Protein AF-A0A2E5WM83-F1 (afdb_monomer_lite)

pLDDT: mean 95.08, std 4.47, range [62.78, 98.56]

Structure (mmCIF, N/CA/C/O backbone):
data_AF-A0A2E5WM83-F1
#
_entry.id   AF-A0A2E5WM83-F1
#
loop_
_atom_site.group_PDB
_atom_site.id
_atom_site.type_symbol
_atom_site.label_atom_id
_atom_site.label_alt_id
_atom_site.label_comp_id
_atom_site.label_asym_id
_atom_site.label_entity_id
_atom_site.label_seq_id
_atom_site.pdbx_PDB_ins_code
_atom_site.Cartn_x
_atom_site.Cartn_y
_atom_site.Cartn_z
_atom_site.occupancy
_atom_site.B_iso_or_equiv
_atom_site.auth_seq_id
_atom_site.auth_comp_id
_atom_site.auth_asym_id
_atom_site.auth_atom_id
_atom_site.pdbx_PDB_model_num
ATOM 1 N N . MET A 1 1 ? -10.031 18.005 20.793 1.00 62.78 1 MET A N 1
ATOM 2 C CA . MET A 1 1 ? -10.872 16.890 20.298 1.00 62.78 1 MET A CA 1
ATOM 3 C C . MET A 1 1 ? -10.806 16.779 18.778 1.00 62.78 1 MET A C 1
ATOM 5 O O . MET A 1 1 ? -10.596 15.680 18.289 1.00 62.78 1 MET A O 1
ATOM 9 N N . GLU A 1 2 ? -10.886 17.891 18.044 1.00 82.25 2 GLU A N 1
ATOM 10 C CA . GLU A 1 2 ? -10.807 17.902 16.571 1.00 82.25 2 GLU A CA 1
ATOM 11 C C . GLU A 1 2 ? -9.432 17.484 16.020 1.00 82.25 2 GLU A C 1
ATOM 13 O O . GLU A 1 2 ? -9.358 16.686 15.090 1.00 82.25 2 GLU A O 1
ATOM 18 N N . PHE A 1 3 ? -8.334 17.929 16.643 1.00 90.44 3 PHE A N 1
ATOM 19 C CA . PHE A 1 3 ? -6.977 17.617 16.171 1.00 90.44 3 PHE A CA 1
ATOM 20 C C . PHE A 1 3 ? -6.652 16.112 16.159 1.00 90.44 3 PHE A C 1
ATOM 22 O O . PHE A 1 3 ? -6.090 15.604 15.191 1.00 90.44 3 PHE A O 1
ATOM 29 N N . GLU A 1 4 ? -7.057 15.375 17.198 1.00 90.56 4 GLU A N 1
ATOM 30 C CA . GLU A 1 4 ? -6.840 13.923 17.249 1.00 90.56 4 GLU A CA 1
ATOM 31 C C . GLU A 1 4 ? -7.608 13.200 16.142 1.00 90.56 4 GLU A C 1
ATOM 33 O O . GLU A 1 4 ? -7.050 12.323 15.489 1.00 90.56 4 GLU A O 1
ATOM 38 N N . GLN A 1 5 ? -8.858 13.594 15.873 1.00 92.88 5 GLN A N 1
ATOM 39 C CA . GLN A 1 5 ? -9.655 13.008 14.790 1.00 92.88 5 GLN A CA 1
ATOM 40 C C . GLN A 1 5 ? -8.993 13.209 13.428 1.00 92.88 5 GLN A C 1
ATOM 42 O O . GLN A 1 5 ? -8.885 12.256 12.655 1.00 92.88 5 GLN A O 1
ATOM 47 N N . ILE A 1 6 ? -8.480 14.413 13.170 1.00 94.62 6 ILE A N 1
ATOM 48 C CA . ILE A 1 6 ? -7.729 14.712 11.948 1.00 94.62 6 ILE A CA 1
ATOM 49 C C . ILE A 1 6 ? -6.492 13.816 11.858 1.00 94.62 6 ILE A C 1
ATOM 51 O O . ILE A 1 6 ? -6.293 13.152 10.843 1.00 94.62 6 ILE A O 1
ATOM 55 N N . ARG A 1 7 ? -5.696 13.725 12.930 1.00 95.12 7 ARG A N 1
ATOM 56 C CA . ARG A 1 7 ? -4.502 12.870 12.972 1.00 95.12 7 ARG A CA 1
ATOM 57 C C . ARG A 1 7 ? -4.831 11.409 12.647 1.00 95.12 7 ARG A C 1
ATOM 59 O O . ARG A 1 7 ? -4.130 10.793 11.851 1.00 95.12 7 ARG A O 1
ATOM 66 N N . ILE A 1 8 ? -5.899 10.858 13.220 1.00 96.75 8 ILE A N 1
ATOM 67 C CA . ILE A 1 8 ? -6.316 9.467 12.979 1.00 96.75 8 ILE A CA 1
ATOM 68 C C . ILE A 1 8 ? -6.703 9.253 11.518 1.00 96.75 8 ILE A C 1
ATOM 70 O O . ILE A 1 8 ? -6.322 8.239 10.934 1.00 96.75 8 ILE A O 1
ATOM 74 N N . ILE A 1 9 ? -7.443 10.191 10.923 1.00 96.50 9 ILE A N 1
ATOM 75 C CA . ILE A 1 9 ? -7.834 10.120 9.511 1.00 96.50 9 ILE A CA 1
ATOM 76 C C . ILE A 1 9 ? -6.586 10.159 8.622 1.00 96.50 9 ILE A C 1
ATOM 78 O O . ILE A 1 9 ? -6.443 9.308 7.744 1.00 96.50 9 ILE A O 1
ATOM 82 N N . LEU A 1 10 ? -5.655 11.078 8.890 1.00 96.62 10 LEU A N 1
ATOM 83 C CA . LEU A 1 10 ? -4.404 11.196 8.138 1.00 96.62 10 LEU A CA 1
ATOM 84 C C . LEU A 1 10 ? -3.561 9.917 8.215 1.00 96.62 10 LEU A C 1
ATOM 86 O O . LEU A 1 10 ? -3.100 9.431 7.187 1.00 96.62 10 LEU A O 1
ATOM 90 N N . LEU A 1 11 ? -3.399 9.335 9.407 1.00 97.50 11 LEU A N 1
ATOM 91 C CA . LEU A 1 11 ? -2.657 8.082 9.578 1.00 97.50 11 LEU A CA 1
ATOM 92 C C . LEU A 1 11 ? -3.373 6.901 8.914 1.00 97.50 11 LEU A C 1
ATOM 94 O O . LEU A 1 11 ? -2.734 6.079 8.260 1.00 97.50 11 LEU A O 1
ATOM 98 N N . SER A 1 12 ? -4.702 6.840 9.022 1.00 97.94 12 SER A N 1
ATOM 99 C CA . SER A 1 12 ? -5.500 5.751 8.449 1.00 97.94 12 SER A CA 1
ATOM 100 C C . SER A 1 12 ? -5.412 5.704 6.926 1.00 97.94 12 SER A C 1
ATOM 102 O O . SER A 1 12 ? -5.352 4.612 6.368 1.00 97.94 12 SER A O 1
ATOM 104 N N . PHE A 1 13 ? -5.373 6.866 6.272 1.00 97.94 13 PHE A N 1
ATOM 105 C CA . PHE A 1 13 ? -5.263 7.011 4.816 1.00 97.94 13 PHE A CA 1
ATOM 106 C C . PHE A 1 13 ? -3.855 7.415 4.356 1.00 97.94 13 PHE A C 1
ATOM 108 O O . PHE A 1 13 ? -3.687 7.946 3.256 1.00 97.94 13 PHE A O 1
ATOM 115 N N . SER A 1 14 ? -2.835 7.183 5.184 1.00 97.88 14 SER A N 1
ATOM 116 C CA . SER A 1 14 ? -1.466 7.615 4.890 1.00 97.88 14 SER A CA 1
ATOM 117 C C . SER A 1 14 ? -0.931 7.023 3.583 1.00 97.88 14 SER A C 1
ATOM 119 O O . SER A 1 14 ? -0.295 7.742 2.822 1.00 97.88 14 SER A O 1
ATOM 121 N N . ASN A 1 15 ? -1.268 5.778 3.243 1.00 95.38 15 ASN A N 1
ATOM 122 C CA . ASN A 1 15 ? -0.898 5.158 1.966 1.00 95.38 15 ASN A CA 1
ATOM 123 C C . ASN A 1 15 ? -1.429 5.919 0.742 1.00 95.38 15 ASN A C 1
ATOM 125 O O . ASN A 1 15 ? -0.689 6.148 -0.214 1.00 95.38 15 ASN A O 1
ATOM 129 N N . TYR A 1 16 ? -2.690 6.348 0.778 1.00 96.44 16 TYR A N 1
ATOM 130 C CA . TYR A 1 16 ? -3.278 7.173 -0.266 1.00 96.44 16 TYR A CA 1
ATOM 131 C C . TYR A 1 16 ? -2.571 8.523 -0.322 1.00 96.44 16 TYR A C 1
ATOM 133 O O . TYR A 1 16 ? -2.047 8.893 -1.371 1.00 96.44 16 TYR A O 1
ATOM 141 N N . LEU A 1 17 ? -2.500 9.224 0.811 1.00 97.25 17 LEU A N 1
ATOM 142 C CA . LEU A 1 17 ? -1.970 10.586 0.889 1.00 97.25 17 LEU A CA 1
ATOM 143 C C . LEU A 1 17 ? -0.508 10.671 0.444 1.00 97.25 17 LEU A C 1
ATOM 145 O O . LEU A 1 17 ? -0.158 11.540 -0.352 1.00 97.25 17 LEU A O 1
ATOM 149 N N . LEU A 1 18 ? 0.330 9.740 0.900 1.00 96.81 18 LEU A N 1
ATOM 150 C CA . LEU A 1 18 ? 1.745 9.688 0.537 1.00 96.81 18 LEU A CA 1
ATOM 151 C C . LEU A 1 18 ? 1.961 9.298 -0.934 1.00 96.81 18 LEU A C 1
A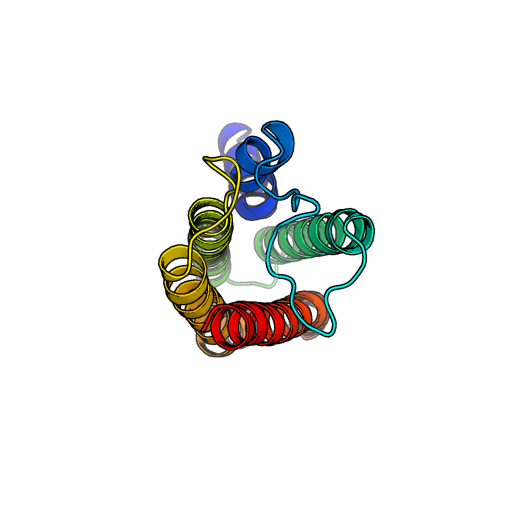TOM 153 O O . LEU A 1 18 ? 2.979 9.661 -1.519 1.00 96.81 18 LEU A O 1
ATOM 157 N N . SER A 1 19 ? 0.995 8.623 -1.568 1.00 94.88 19 SER A N 1
ATOM 158 C CA . SER A 1 19 ? 1.072 8.277 -2.992 1.00 94.88 19 SER A CA 1
ATOM 159 C C . SER A 1 19 ? 0.709 9.429 -3.939 1.00 94.88 19 SER A C 1
ATOM 161 O O . SER A 1 19 ? 1.133 9.413 -5.098 1.00 94.88 19 SER A O 1
ATOM 163 N N . ILE A 1 20 ? -0.039 10.440 -3.468 1.00 94.56 20 ILE A N 1
ATOM 164 C CA . ILE A 1 20 ? -0.567 11.535 -4.304 1.00 94.56 20 ILE A CA 1
ATOM 165 C C . ILE A 1 20 ? 0.527 12.224 -5.132 1.00 94.56 20 ILE A C 1
ATOM 167 O O . ILE A 1 20 ? 0.331 12.347 -6.342 1.00 94.56 20 ILE A O 1
ATOM 171 N N . PRO A 1 21 ? 1.678 12.646 -4.569 1.00 93.75 21 PRO A N 1
ATOM 172 C CA . PRO A 1 21 ? 2.692 13.351 -5.350 1.00 93.75 21 PRO A CA 1
ATOM 173 C C . PRO A 1 21 ? 3.200 12.528 -6.539 1.00 93.75 21 PRO A C 1
ATOM 175 O O . PRO A 1 21 ? 3.331 13.049 -7.642 1.00 93.75 21 PRO A O 1
ATOM 178 N N . ILE A 1 22 ? 3.418 11.224 -6.342 1.00 92.19 22 ILE A N 1
ATOM 179 C CA . ILE A 1 22 ? 3.921 10.323 -7.388 1.00 92.19 22 ILE A CA 1
ATOM 180 C C . ILE A 1 22 ? 2.902 10.177 -8.523 1.00 92.19 22 ILE A C 1
ATOM 182 O O . ILE A 1 22 ? 3.268 10.208 -9.701 1.00 92.19 22 ILE A O 1
ATOM 186 N N . ILE A 1 23 ? 1.622 10.036 -8.169 1.00 89.50 23 ILE A N 1
ATOM 187 C CA . ILE A 1 23 ? 0.527 9.881 -9.132 1.00 89.50 23 ILE A CA 1
ATOM 188 C C . ILE A 1 23 ? 0.316 11.181 -9.913 1.00 89.50 23 ILE A C 1
ATOM 190 O O . ILE A 1 23 ? 0.258 11.150 -11.143 1.00 89.50 23 ILE A O 1
ATOM 194 N N . SER A 1 24 ? 0.253 12.319 -9.218 1.00 90.88 24 SER A N 1
ATOM 195 C CA . SER A 1 24 ? 0.030 13.639 -9.820 1.00 90.88 24 SER A CA 1
ATOM 196 C C . SER A 1 24 ? 1.151 14.047 -10.774 1.00 90.88 24 SER A C 1
ATOM 198 O O . SER A 1 24 ? 0.888 14.662 -11.803 1.00 90.88 24 SER A O 1
ATOM 200 N N . LEU A 1 25 ? 2.393 13.655 -10.477 1.00 91.00 25 LEU A N 1
ATOM 201 C CA . LEU A 1 25 ? 3.548 13.877 -11.351 1.00 91.00 25 LEU A CA 1
ATOM 202 C C . LEU A 1 25 ? 3.642 12.863 -12.507 1.00 91.00 25 LEU A C 1
ATOM 204 O O . LEU A 1 25 ? 4.542 12.956 -13.336 1.00 91.00 25 LEU A O 1
ATOM 208 N N . GLY A 1 26 ? 2.742 11.876 -12.581 1.00 88.81 26 GLY A N 1
ATOM 209 C CA . GLY A 1 26 ? 2.727 10.875 -13.649 1.00 88.81 26 GLY A CA 1
ATOM 210 C C . GLY A 1 26 ? 3.913 9.904 -13.629 1.00 88.81 26 GLY A C 1
ATOM 211 O O . GLY A 1 26 ? 4.137 9.204 -14.617 1.00 88.81 26 GLY A O 1
ATOM 212 N N . LEU A 1 27 ? 4.645 9.820 -12.513 1.00 90.19 27 LEU A N 1
ATOM 213 C CA . LEU A 1 27 ? 5.873 9.022 -12.383 1.00 90.19 27 LEU A CA 1
ATOM 214 C C . LEU A 1 27 ? 5.618 7.506 -12.447 1.00 90.19 27 LEU A C 1
ATOM 216 O O . LEU A 1 27 ? 6.541 6.725 -12.668 1.00 90.19 27 LEU A O 1
ATOM 220 N N . SER A 1 28 ? 4.367 7.075 -12.281 1.00 86.25 28 SER A N 1
ATOM 221 C CA . SER A 1 28 ? 3.951 5.674 -12.393 1.00 86.25 28 SER A CA 1
ATOM 222 C C . SER A 1 28 ? 3.694 5.212 -13.834 1.00 86.25 28 SER A C 1
ATOM 224 O O . SER A 1 28 ? 3.560 4.011 -14.071 1.00 86.25 28 SER A O 1
ATOM 226 N N . LYS A 1 29 ? 3.629 6.124 -14.815 1.00 87.75 29 LYS A N 1
ATOM 227 C CA . LYS A 1 29 ? 3.333 5.776 -16.214 1.00 87.75 29 LYS A CA 1
ATOM 228 C C . LYS A 1 29 ? 4.551 5.156 -16.901 1.00 87.75 29 LYS A C 1
ATOM 230 O O . LYS A 1 29 ? 5.663 5.665 -16.768 1.00 87.75 29 LYS A O 1
ATOM 235 N N . TYR A 1 30 ? 4.325 4.085 -17.656 1.00 85.31 30 TYR A N 1
ATOM 236 C CA . TYR A 1 30 ? 5.342 3.478 -18.518 1.00 85.31 30 TYR A CA 1
ATOM 237 C C . TYR A 1 30 ? 5.388 4.187 -19.878 1.00 85.31 30 TYR A C 1
ATOM 239 O O . TYR A 1 30 ? 4.337 4.563 -20.398 1.00 85.31 30 TYR A O 1
ATOM 247 N N . SER A 1 31 ? 6.586 4.395 -20.422 1.00 85.38 31 SER A N 1
ATOM 248 C CA . SER A 1 31 ? 6.815 4.808 -21.813 1.00 85.38 31 SER A CA 1
ATOM 249 C C . SER A 1 31 ? 6.698 3.600 -22.758 1.00 85.38 31 SER A C 1
ATOM 251 O O . SER A 1 31 ? 6.723 2.446 -22.320 1.00 85.38 31 SER A O 1
ATOM 253 N N . ASP A 1 32 ? 6.556 3.854 -24.059 1.00 84.56 32 ASP A N 1
ATOM 254 C CA . ASP A 1 32 ? 6.381 2.793 -25.061 1.00 84.56 32 ASP A CA 1
ATOM 255 C C . ASP A 1 32 ? 7.648 1.953 -25.275 1.00 84.56 32 ASP A C 1
ATOM 257 O O . ASP A 1 32 ? 7.550 0.764 -25.570 1.00 84.56 32 ASP A O 1
ATOM 261 N N . ASP A 1 33 ? 8.820 2.550 -25.059 1.00 86.88 33 ASP A N 1
ATOM 262 C CA . ASP A 1 33 ? 10.150 1.952 -25.196 1.00 86.88 33 ASP A CA 1
ATOM 263 C C . ASP A 1 33 ? 10.682 1.307 -23.901 1.00 86.88 33 ASP A C 1
ATOM 265 O O . ASP A 1 33 ? 11.798 0.784 -23.877 1.00 86.88 33 ASP A O 1
ATOM 269 N N . GLU A 1 34 ? 9.913 1.337 -22.807 1.00 88.88 34 GLU A N 1
ATOM 270 C CA . GLU A 1 34 ? 10.326 0.731 -21.540 1.00 88.88 34 GLU A CA 1
ATOM 271 C C . GLU A 1 34 ? 10.142 -0.789 -21.523 1.00 88.88 34 GLU A C 1
ATOM 273 O O . GLU A 1 34 ? 9.161 -1.334 -22.035 1.00 88.88 34 GLU A O 1
ATOM 278 N N . VAL A 1 35 ? 11.064 -1.467 -20.831 1.00 91.25 35 VAL A N 1
ATOM 279 C CA . VAL A 1 35 ? 10.928 -2.885 -20.483 1.00 91.25 35 VAL A CA 1
ATOM 280 C C . VAL A 1 35 ? 9.652 -3.083 -19.665 1.00 91.25 35 VAL A C 1
ATOM 282 O 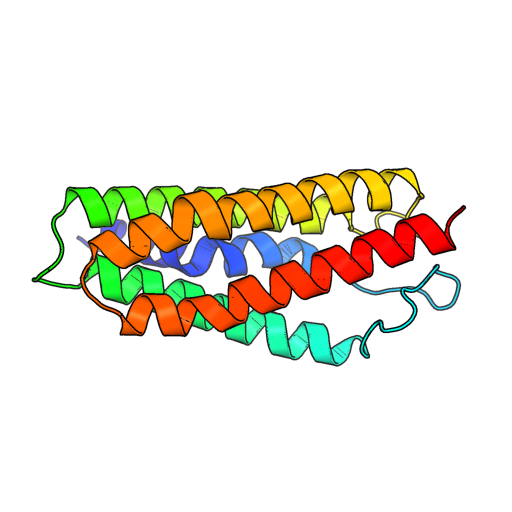O . VAL A 1 35 ? 9.388 -2.346 -18.714 1.00 91.25 35 VAL A O 1
ATOM 285 N N . LYS A 1 36 ? 8.868 -4.098 -20.033 1.00 92.00 36 LYS A N 1
ATOM 286 C CA . LYS A 1 36 ? 7.626 -4.482 -19.355 1.00 92.00 36 LYS A CA 1
ATOM 287 C C . LYS A 1 36 ? 7.737 -5.906 -18.830 1.00 92.00 36 LYS A C 1
ATOM 289 O O . LYS A 1 36 ? 8.484 -6.729 -19.363 1.00 92.00 36 LYS A O 1
ATOM 294 N N . ALA A 1 37 ? 6.979 -6.184 -17.779 1.00 94.62 37 ALA A N 1
ATOM 295 C CA . ALA A 1 37 ? 6.776 -7.543 -17.304 1.00 94.62 37 ALA A CA 1
ATOM 296 C C . ALA A 1 37 ? 5.852 -8.309 -18.271 1.00 94.62 37 ALA A C 1
ATOM 298 O O . ALA A 1 37 ? 4.948 -7.717 -18.864 1.00 94.62 37 ALA A O 1
ATOM 299 N N . ASP A 1 38 ? 6.053 -9.622 -18.412 1.00 93.69 38 ASP A N 1
ATOM 300 C CA . ASP A 1 38 ? 5.329 -10.455 -19.390 1.00 93.69 38 ASP A CA 1
ATOM 301 C C . ASP A 1 38 ? 3.810 -10.398 -19.206 1.00 93.69 38 ASP A C 1
ATOM 303 O O . ASP A 1 38 ? 3.047 -10.416 -20.170 1.00 93.69 38 ASP A O 1
ATOM 307 N N . TRP A 1 39 ? 3.370 -10.334 -17.948 1.00 90.75 39 TRP A N 1
ATOM 308 C CA . TRP A 1 39 ? 1.957 -10.302 -17.571 1.00 90.75 39 TRP A CA 1
ATOM 309 C C . TRP A 1 39 ? 1.567 -8.961 -16.963 1.00 90.75 39 TRP A C 1
ATOM 311 O O . TRP A 1 39 ? 0.696 -8.891 -16.094 1.00 90.75 39 TRP A O 1
ATOM 321 N N . GLN A 1 40 ? 2.232 -7.885 -17.388 1.00 92.38 40 GLN A N 1
ATOM 322 C CA . GLN A 1 40 ? 1.897 -6.554 -16.916 1.00 92.38 40 GLN A CA 1
ATOM 323 C C . GLN A 1 40 ? 0.487 -6.180 -17.385 1.00 92.38 40 GLN A C 1
ATOM 325 O O . GLN A 1 40 ? 0.243 -6.097 -18.592 1.00 92.38 40 GLN A O 1
ATOM 330 N N . PRO A 1 41 ? -0.459 -5.938 -16.461 1.00 92.62 41 PRO A N 1
ATOM 331 C CA . PRO A 1 41 ? -1.792 -5.550 -16.863 1.00 92.62 41 PRO A CA 1
ATOM 332 C C . PRO A 1 41 ? -1.760 -4.142 -17.473 1.00 92.62 41 PRO A C 1
ATOM 334 O O . PRO A 1 41 ? -0.831 -3.363 -17.224 1.00 92.62 41 PRO A O 1
ATOM 337 N N . PRO A 1 42 ? -2.797 -3.774 -18.240 1.00 91.62 42 PRO A N 1
ATOM 338 C CA . PRO A 1 42 ? -2.940 -2.417 -18.739 1.00 91.62 42 PRO A CA 1
ATOM 339 C C . PRO A 1 42 ? -2.846 -1.376 -17.615 1.00 91.62 42 PRO A C 1
ATOM 341 O O . PRO A 1 42 ? -3.335 -1.596 -16.505 1.00 91.62 42 PRO A O 1
ATOM 344 N N . GLY A 1 43 ? -2.280 -0.203 -17.912 1.00 88.56 43 GLY A N 1
ATOM 345 C CA . GLY A 1 43 ? -2.042 0.851 -16.915 1.00 88.56 43 GLY A CA 1
ATOM 346 C C . GLY A 1 43 ? -3.285 1.260 -16.110 1.00 88.56 43 GLY A C 1
ATOM 347 O O . GLY A 1 43 ? -3.182 1.547 -14.919 1.00 88.56 43 GLY A O 1
ATOM 348 N N . TYR A 1 44 ? -4.473 1.220 -16.725 1.00 90.50 44 TYR A N 1
ATOM 349 C CA . TYR A 1 44 ? -5.731 1.545 -16.046 1.00 90.50 44 TYR A CA 1
ATOM 350 C C . TYR A 1 44 ? -6.091 0.550 -14.929 1.00 90.50 44 TYR A C 1
ATOM 3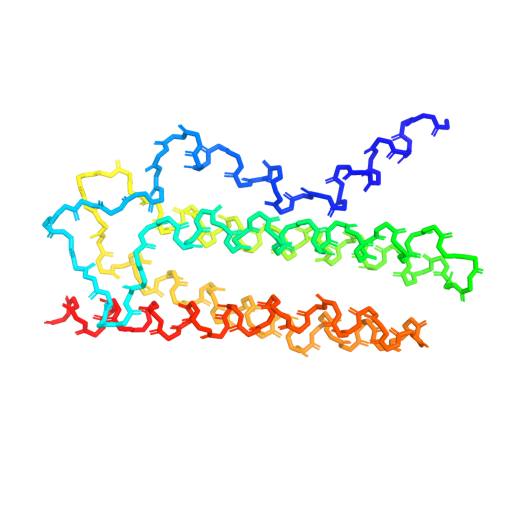52 O O . TYR A 1 44 ? -6.759 0.937 -13.975 1.00 90.50 44 TYR A O 1
ATOM 360 N N . VAL A 1 45 ? -5.628 -0.705 -14.992 1.00 94.56 45 VAL A N 1
ATOM 361 C CA . VAL A 1 45 ? -5.877 -1.702 -13.937 1.00 94.56 45 VAL A CA 1
ATOM 362 C C . VAL A 1 45 ? -5.206 -1.263 -12.637 1.00 94.56 45 VAL A C 1
ATOM 364 O O . VAL A 1 45 ? -5.835 -1.294 -11.583 1.00 94.56 45 VAL A O 1
ATOM 367 N N . PHE A 1 46 ? -3.972 -0.751 -12.706 1.00 91.94 46 PHE A N 1
ATOM 368 C CA . PHE A 1 46 ? -3.287 -0.185 -11.540 1.00 91.94 46 PHE A CA 1
ATOM 369 C C . PHE A 1 46 ? -4.041 1.020 -10.964 1.00 91.94 46 PHE A C 1
ATOM 371 O O . PHE A 1 46 ? -4.150 1.145 -9.745 1.00 91.94 46 PHE A O 1
ATOM 378 N N . ALA A 1 47 ? -4.597 1.875 -11.829 1.00 89.81 47 ALA A N 1
ATOM 379 C CA . ALA A 1 47 ? -5.380 3.040 -11.421 1.00 89.81 47 ALA A CA 1
ATOM 380 C C . ALA A 1 47 ? -6.721 2.678 -10.754 1.00 89.81 47 ALA A C 1
ATOM 382 O O . ALA A 1 47 ? -7.271 3.504 -10.037 1.00 89.81 47 ALA A O 1
ATOM 383 N N . ILE A 1 48 ? -7.234 1.460 -10.959 1.00 95.19 48 ILE A N 1
ATOM 384 C CA . ILE A 1 48 ? -8.451 0.957 -10.304 1.00 95.19 48 ILE A CA 1
ATOM 385 C C . ILE A 1 48 ? -8.105 0.229 -9.003 1.00 95.19 48 ILE A C 1
ATOM 387 O O . ILE A 1 48 ? -8.699 0.498 -7.960 1.00 95.19 48 ILE A O 1
ATOM 391 N N . VAL A 1 49 ? -7.140 -0.694 -9.050 1.00 97.19 49 VAL A N 1
ATOM 392 C CA . VAL A 1 49 ? -6.852 -1.581 -7.918 1.00 97.19 49 VAL A CA 1
ATOM 393 C C . VAL A 1 49 ? -6.260 -0.811 -6.739 1.00 97.19 49 VAL A C 1
ATOM 395 O O . VAL A 1 49 ? -6.741 -0.969 -5.619 1.00 97.19 49 VAL A O 1
ATOM 398 N N . TRP A 1 50 ? -5.275 0.067 -6.962 1.00 95.75 50 TRP A N 1
ATOM 399 C CA . TRP A 1 50 ? -4.623 0.787 -5.862 1.00 95.75 50 TRP A CA 1
ATOM 400 C C . TRP A 1 50 ? -5.590 1.652 -5.036 1.00 95.75 50 TRP A C 1
ATOM 402 O O . TRP A 1 50 ? -5.585 1.499 -3.815 1.00 95.75 50 TRP A O 1
ATOM 412 N N . PRO A 1 51 ? -6.472 2.487 -5.625 1.00 95.12 51 PRO A N 1
ATOM 413 C CA . PRO A 1 51 ? -7.460 3.232 -4.842 1.00 95.12 51 PRO A CA 1
ATOM 414 C C . PRO A 1 51 ? -8.406 2.349 -4.024 1.00 95.12 51 PRO A C 1
ATOM 416 O O . PRO A 1 51 ? -8.702 2.685 -2.878 1.00 95.12 51 PRO A O 1
ATOM 419 N N . ILE A 1 52 ? -8.846 1.205 -4.565 1.00 98.12 52 ILE A N 1
ATOM 420 C CA . ILE A 1 52 ? -9.682 0.250 -3.820 1.00 98.12 52 ILE A CA 1
ATOM 421 C C . ILE A 1 52 ? -8.912 -0.290 -2.611 1.00 98.12 52 ILE A C 1
ATOM 423 O O . ILE A 1 52 ? -9.443 -0.320 -1.500 1.00 98.12 52 ILE A O 1
ATOM 427 N N . LEU A 1 53 ? -7.651 -0.678 -2.802 1.00 98.12 53 LEU A N 1
ATOM 428 C CA . LEU A 1 53 ? -6.803 -1.170 -1.719 1.00 98.12 53 LEU A CA 1
ATOM 429 C C . LEU A 1 53 ? -6.540 -0.096 -0.660 1.00 98.12 53 LEU A C 1
ATOM 431 O O . LEU A 1 53 ? -6.622 -0.386 0.532 1.00 98.12 53 LEU A O 1
ATOM 435 N N . TYR A 1 54 ? -6.287 1.147 -1.071 1.00 97.19 54 TYR A N 1
ATOM 436 C CA . TYR A 1 54 ? -6.093 2.258 -0.142 1.00 97.19 54 TYR A CA 1
ATOM 437 C C . TYR A 1 54 ? -7.349 2.568 0.665 1.00 97.19 54 TYR A C 1
ATOM 439 O O . TYR A 1 54 ? -7.270 2.819 1.868 1.00 97.19 54 TYR A O 1
ATOM 447 N N . LEU A 1 55 ? -8.519 2.480 0.031 1.00 98.00 55 LEU A N 1
ATOM 448 C CA . LEU A 1 55 ? -9.794 2.627 0.715 1.00 98.00 55 LEU A CA 1
ATOM 449 C C . LEU A 1 55 ? -9.997 1.519 1.755 1.00 98.00 55 LEU A C 1
ATOM 451 O O . LEU A 1 55 ? -10.332 1.813 2.902 1.00 98.00 55 LEU A O 1
ATOM 455 N N . LEU A 1 56 ? -9.763 0.255 1.386 1.00 98.25 56 LEU A N 1
ATOM 456 C CA . LEU A 1 56 ? -9.862 -0.875 2.315 1.00 98.25 56 LEU A CA 1
ATOM 457 C C . LEU A 1 56 ? -8.899 -0.718 3.494 1.00 98.25 56 LEU A C 1
ATOM 459 O O . LEU A 1 56 ? -9.304 -0.918 4.638 1.00 98.25 56 LEU A O 1
ATOM 463 N N . PHE A 1 57 ? -7.663 -0.304 3.224 1.00 97.94 57 PHE A N 1
ATOM 464 C CA . PHE A 1 57 ? -6.648 -0.033 4.235 1.00 97.94 57 PHE A CA 1
ATOM 465 C C . PHE A 1 57 ? -7.107 1.029 5.244 1.00 97.94 57 PHE A C 1
ATOM 467 O O . PHE A 1 57 ? -7.096 0.783 6.452 1.00 97.94 57 PHE A O 1
ATOM 474 N N . GLY A 1 58 ? -7.612 2.169 4.761 1.00 98.25 58 GLY A N 1
ATOM 475 C CA . GLY A 1 58 ? -8.169 3.215 5.618 1.00 98.25 58 GLY A CA 1
ATOM 476 C C . GLY A 1 58 ? -9.369 2.742 6.433 1.00 98.25 58 GLY A C 1
ATOM 477 O O . GLY A 1 58 ? -9.434 2.983 7.640 1.00 98.25 58 GLY A O 1
ATOM 478 N N . ILE A 1 59 ? -10.285 1.987 5.822 1.00 98.50 59 ILE A N 1
ATOM 479 C CA . ILE A 1 59 ? -11.444 1.423 6.526 1.00 98.50 59 ILE A CA 1
ATOM 480 C C . ILE A 1 59 ? -11.005 0.450 7.629 1.00 98.50 59 ILE A C 1
ATOM 482 O O . ILE A 1 59 ? -11.581 0.485 8.717 1.00 98.50 59 ILE A O 1
ATOM 486 N N . ILE A 1 60 ? -10.007 -0.407 7.386 1.00 98.44 60 ILE A N 1
ATOM 487 C CA . ILE A 1 60 ? -9.452 -1.314 8.405 1.00 98.44 60 ILE A CA 1
ATOM 488 C C . ILE A 1 60 ? -8.950 -0.503 9.604 1.00 98.44 60 ILE A C 1
ATOM 490 O O . ILE A 1 60 ? -9.359 -0.771 10.736 1.00 98.44 60 ILE A O 1
ATOM 494 N N . ASN A 1 61 ? -8.136 0.525 9.352 1.00 98.44 61 ASN A N 1
ATOM 495 C CA . ASN A 1 61 ? -7.553 1.369 10.395 1.00 98.44 61 ASN A CA 1
ATOM 496 C C . ASN A 1 61 ? -8.620 2.081 11.235 1.00 98.44 61 ASN A C 1
ATOM 498 O O . ASN A 1 61 ? -8.592 2.014 12.467 1.00 98.44 61 ASN A O 1
ATOM 502 N N . LEU A 1 62 ? -9.618 2.685 10.585 1.00 98.31 62 LEU A N 1
ATOM 503 C CA . LEU A 1 62 ? -10.716 3.357 11.280 1.00 98.31 62 LEU A CA 1
ATOM 504 C C . LEU A 1 62 ? -11.591 2.371 12.066 1.00 98.31 62 LEU A C 1
ATOM 506 O O . LEU A 1 62 ? -11.967 2.658 13.205 1.00 98.31 62 LEU A O 1
ATOM 510 N N . LYS A 1 63 ? -11.885 1.185 11.509 1.00 98.25 63 LYS A N 1
ATOM 511 C CA . LYS A 1 63 ? -12.638 0.133 12.216 1.00 98.25 63 LYS A CA 1
ATOM 512 C C . LYS A 1 63 ? -11.919 -0.317 13.485 1.00 98.25 63 LYS A C 1
ATOM 514 O O . LYS A 1 63 ? -12.574 -0.522 14.507 1.00 98.25 63 LYS A O 1
ATOM 519 N N . ILE A 1 64 ? -10.596 -0.467 13.433 1.00 98.19 64 ILE A N 1
ATOM 520 C CA . ILE A 1 64 ? -9.792 -0.834 14.603 1.00 98.19 64 ILE A CA 1
ATOM 521 C C . ILE A 1 64 ? -9.832 0.289 15.639 1.00 98.19 64 ILE A C 1
ATOM 523 O O . ILE A 1 64 ? -10.170 0.047 16.802 1.00 98.19 64 ILE A O 1
ATOM 527 N N . TYR A 1 65 ? -9.561 1.522 15.212 1.00 97.75 65 TYR A N 1
ATOM 528 C CA . TYR A 1 65 ? -9.475 2.670 16.107 1.00 97.75 65 TYR A CA 1
ATOM 529 C C . TYR A 1 65 ? -10.795 2.957 16.844 1.00 97.75 65 TYR A C 1
ATOM 531 O O . TYR A 1 65 ? -10.815 3.110 18.071 1.00 97.75 65 TYR A O 1
ATOM 539 N N . TYR A 1 66 ? -11.923 2.967 16.131 1.00 97.06 66 TYR A N 1
ATOM 540 C CA . TYR A 1 66 ? -13.235 3.270 16.719 1.00 97.06 66 TYR A CA 1
ATOM 541 C C . TYR A 1 66 ? -13.910 2.074 17.402 1.00 97.06 66 TYR A C 1
ATOM 543 O O . TYR A 1 66 ? -14.947 2.232 18.050 1.00 97.06 66 TYR A O 1
ATOM 551 N N . SER A 1 67 ? -13.326 0.875 17.331 1.00 96.94 67 SER A N 1
ATOM 552 C CA . SER A 1 67 ? -13.870 -0.289 18.028 1.00 96.94 67 SER A CA 1
ATOM 553 C C . SER A 1 67 ? -13.819 -0.109 19.545 1.00 96.94 67 SER A C 1
ATOM 555 O O . SER A 1 67 ? -12.760 0.120 20.129 1.00 96.94 67 SER A O 1
ATOM 557 N N . LYS A 1 68 ? -14.955 -0.298 20.222 1.00 96.06 68 LYS A N 1
ATOM 558 C CA . LYS A 1 68 ? -15.013 -0.341 21.695 1.00 96.06 68 LYS A CA 1
ATOM 559 C C . LYS A 1 68 ? -14.428 -1.634 22.280 1.00 96.06 68 LYS A C 1
ATOM 561 O O . LYS A 1 68 ? -14.140 -1.683 23.467 1.00 96.06 68 LYS A O 1
ATOM 566 N N . LYS A 1 69 ? -14.273 -2.678 21.457 1.00 95.69 69 LYS A N 1
ATOM 567 C CA . LYS A 1 69 ? -13.844 -4.023 21.883 1.00 95.69 69 LYS A CA 1
ATOM 568 C C . LYS A 1 69 ? -12.331 -4.238 21.789 1.00 95.69 69 LYS A C 1
ATOM 570 O O . LYS A 1 69 ? -11.838 -5.242 22.289 1.00 95.69 69 LYS A O 1
ATOM 575 N N . ILE A 1 70 ? -11.612 -3.337 21.118 1.00 96.88 70 ILE A N 1
ATOM 576 C CA . ILE A 1 70 ? -10.169 -3.463 20.889 1.00 96.88 70 ILE A CA 1
ATOM 577 C C . ILE A 1 70 ? -9.415 -2.626 21.939 1.00 96.88 70 ILE A C 1
ATOM 579 O O . ILE A 1 70 ? -9.761 -1.456 22.128 1.00 96.88 70 ILE A O 1
ATOM 583 N N . PRO A 1 71 ? -8.401 -3.191 22.624 1.00 96.69 71 PRO A N 1
ATOM 584 C CA . PRO A 1 71 ? -7.551 -2.464 23.566 1.00 96.69 71 PRO A CA 1
ATOM 585 C C . PRO A 1 71 ? -6.857 -1.250 22.943 1.00 96.69 71 PRO A C 1
ATOM 587 O O . PRO A 1 71 ? -6.504 -1.259 21.765 1.00 96.69 71 PRO A O 1
ATOM 590 N N . LYS A 1 72 ? -6.605 -0.214 23.752 1.00 96.25 72 LYS A N 1
ATOM 591 C CA . LYS A 1 72 ? -5.929 1.014 23.298 1.00 96.25 72 LYS A CA 1
ATOM 592 C C . LYS A 1 72 ? -4.538 0.744 22.712 1.00 96.25 72 LYS A C 1
ATOM 594 O O . LYS A 1 72 ? -4.194 1.389 21.732 1.00 96.25 72 LYS A O 1
ATOM 599 N N . THR A 1 73 ? -3.785 -0.201 23.275 1.00 96.75 73 THR A N 1
ATOM 600 C CA . THR A 1 73 ? -2.449 -0.591 22.789 1.00 96.75 73 THR A CA 1
ATOM 601 C C . THR A 1 73 ? -2.501 -1.048 21.333 1.00 96.75 73 THR A C 1
ATOM 603 O O . THR A 1 73 ? -1.911 -0.401 20.482 1.00 96.75 73 THR A O 1
ATOM 606 N N . ILE A 1 74 ? -3.363 -2.019 21.015 1.00 96.94 74 ILE A N 1
ATOM 607 C CA . ILE A 1 74 ? -3.549 -2.532 19.645 1.00 96.94 74 ILE A CA 1
ATOM 608 C C . ILE A 1 74 ? -3.969 -1.424 18.667 1.00 96.94 74 ILE A C 1
ATOM 610 O O . ILE A 1 74 ? -3.599 -1.450 17.499 1.00 96.94 74 ILE A O 1
ATOM 614 N N . LYS A 1 75 ? -4.751 -0.433 19.115 1.00 97.56 75 LYS A N 1
ATOM 615 C CA . LYS A 1 75 ? -5.143 0.697 18.255 1.00 97.56 75 LYS A CA 1
ATOM 616 C C . LYS A 1 75 ? -3.962 1.584 17.882 1.00 97.56 75 LYS A C 1
ATOM 618 O O . LYS A 1 75 ? -3.917 2.049 16.747 1.00 97.56 75 LYS A O 1
ATOM 623 N N . VAL A 1 76 ? -3.077 1.852 18.841 1.00 96.31 76 VAL A N 1
ATOM 624 C CA . VAL A 1 76 ? -1.865 2.649 18.621 1.00 96.31 76 VAL A CA 1
ATOM 625 C C . VAL A 1 76 ? -0.919 1.868 17.718 1.00 96.31 76 VAL A C 1
ATOM 627 O O . VAL A 1 76 ? -0.611 2.359 16.638 1.00 96.31 76 VAL A O 1
ATOM 630 N N . ASP A 1 77 ? -0.627 0.611 18.067 1.00 97.00 77 ASP A N 1
ATOM 631 C CA . ASP A 1 77 ? 0.228 -0.276 17.269 1.00 97.00 77 ASP A CA 1
ATOM 632 C C . ASP A 1 77 ? -0.283 -0.395 15.825 1.00 97.00 77 ASP A C 1
ATOM 634 O O . ASP A 1 77 ? 0.484 -0.322 14.870 1.00 97.00 77 ASP A O 1
ATOM 638 N N . ASN A 1 78 ? -1.604 -0.508 15.634 1.00 97.81 78 ASN A N 1
ATOM 639 C CA . ASN A 1 78 ? -2.194 -0.544 14.301 1.00 97.81 78 ASN A CA 1
ATOM 640 C C . ASN A 1 78 ? -1.945 0.745 13.504 1.00 97.81 78 ASN A C 1
ATOM 642 O O . ASN A 1 78 ? -1.717 0.657 12.299 1.00 97.81 78 ASN A O 1
ATOM 646 N N . LEU A 1 79 ? -2.063 1.924 14.120 1.00 97.94 79 LEU A N 1
ATOM 647 C CA . LEU A 1 79 ? -1.844 3.191 13.417 1.00 97.94 79 LEU A CA 1
ATOM 648 C C . LEU A 1 79 ? -0.365 3.400 13.085 1.00 97.94 79 LEU A C 1
ATOM 650 O O . LEU A 1 79 ? -0.066 3.840 11.976 1.00 97.94 79 LEU A O 1
ATOM 654 N N . ASP A 1 80 ? 0.534 3.038 13.997 1.00 97.69 80 ASP A N 1
ATOM 655 C CA . ASP A 1 80 ? 1.978 3.140 13.781 1.00 97.69 80 ASP A CA 1
ATOM 656 C C . ASP A 1 80 ? 2.412 2.189 12.660 1.00 97.69 80 ASP A C 1
ATOM 658 O O . ASP A 1 80 ? 2.994 2.626 11.667 1.00 97.69 80 ASP A O 1
ATOM 662 N N . MET A 1 81 ? 1.978 0.925 12.719 1.00 97.88 81 MET A N 1
ATOM 663 C CA . MET A 1 81 ? 2.226 -0.039 11.646 1.00 97.88 81 MET A CA 1
ATOM 664 C C . MET A 1 81 ? 1.604 0.392 10.313 1.00 97.88 81 MET A C 1
ATOM 666 O O . MET A 1 81 ? 2.179 0.172 9.253 1.00 97.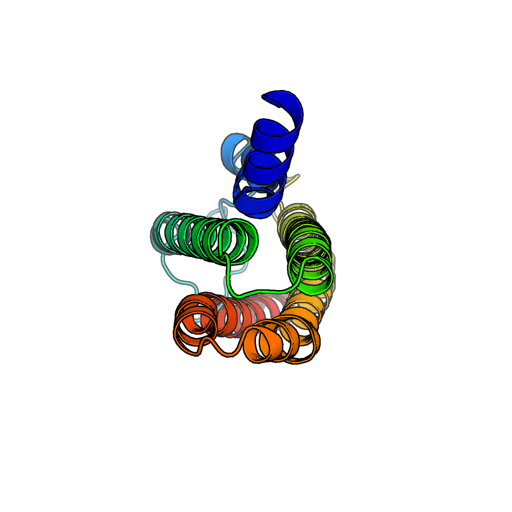88 81 MET A O 1
ATOM 670 N N . ALA A 1 82 ? 0.421 1.017 10.337 1.00 97.81 82 ALA A N 1
ATOM 671 C CA . ALA A 1 82 ? -0.213 1.500 9.114 1.00 97.81 82 ALA A CA 1
ATOM 672 C C . ALA A 1 82 ? 0.616 2.607 8.449 1.00 97.81 82 ALA A C 1
ATOM 674 O O . ALA A 1 82 ? 0.727 2.659 7.221 1.00 97.81 82 ALA A O 1
ATOM 675 N N . PHE A 1 83 ? 1.196 3.493 9.256 1.00 98.25 83 PHE A N 1
ATOM 676 C CA . PHE A 1 83 ? 2.057 4.557 8.770 1.00 98.25 83 PHE A CA 1
ATOM 677 C C . PHE A 1 83 ? 3.388 4.011 8.241 1.00 98.25 83 PHE A C 1
ATOM 679 O O . PHE A 1 83 ? 3.790 4.372 7.137 1.00 98.25 83 PHE A O 1
ATOM 686 N N . GLU A 1 84 ? 4.028 3.089 8.964 1.00 98.38 84 GLU A N 1
ATOM 687 C CA . GLU A 1 84 ? 5.240 2.388 8.512 1.00 98.38 84 GLU A CA 1
ATOM 688 C C . GLU A 1 84 ? 5.029 1.681 7.169 1.00 98.38 84 GLU A C 1
ATOM 690 O O . GLU A 1 84 ? 5.797 1.875 6.226 1.00 98.38 84 GLU A O 1
ATOM 695 N N . GLU A 1 85 ? 3.950 0.910 7.049 1.00 98.12 85 GLU A N 1
ATOM 696 C CA . GLU A 1 85 ? 3.584 0.205 5.822 1.00 98.12 85 GLU A CA 1
ATOM 697 C C . GLU A 1 85 ? 3.385 1.177 4.650 1.00 98.12 85 GLU A C 1
ATOM 699 O O . GLU A 1 85 ? 3.855 0.942 3.534 1.00 98.12 85 GLU A O 1
ATOM 704 N N . SER A 1 86 ? 2.773 2.331 4.926 1.00 98.31 86 SER A N 1
ATOM 705 C CA . SER A 1 86 ? 2.577 3.400 3.947 1.00 98.31 86 SER A CA 1
ATOM 706 C C . SER A 1 86 ? 3.892 4.050 3.514 1.00 98.31 86 SER A C 1
ATOM 708 O O . SER A 1 86 ? 4.051 4.369 2.332 1.00 98.31 86 SER A O 1
ATOM 710 N N . LEU A 1 87 ? 4.860 4.211 4.422 1.00 98.31 87 LEU A N 1
ATOM 711 C CA . LEU A 1 87 ? 6.202 4.699 4.093 1.00 98.31 87 LEU A CA 1
ATOM 712 C C . LEU A 1 87 ? 6.955 3.709 3.205 1.00 98.31 87 LEU A C 1
ATOM 714 O O . LEU A 1 87 ? 7.537 4.121 2.204 1.00 98.31 87 LEU A O 1
ATOM 718 N N . ILE A 1 88 ? 6.902 2.412 3.518 1.00 98.31 88 ILE A N 1
ATOM 719 C CA . ILE A 1 88 ? 7.544 1.363 2.713 1.00 98.31 88 ILE A CA 1
ATOM 720 C C . ILE A 1 88 ? 6.945 1.344 1.302 1.00 98.31 88 ILE A C 1
ATOM 722 O O . ILE A 1 88 ? 7.671 1.374 0.306 1.00 98.31 88 ILE A O 1
ATOM 726 N N . GLN A 1 89 ? 5.615 1.351 1.205 1.00 97.62 89 GLN A N 1
ATOM 727 C CA . GLN A 1 89 ? 4.907 1.358 -0.071 1.00 97.62 89 GLN A CA 1
ATOM 728 C C . GLN A 1 89 ? 5.206 2.626 -0.889 1.00 97.62 89 GLN A C 1
ATOM 730 O O . GLN A 1 89 ? 5.379 2.565 -2.107 1.00 97.62 89 GLN A O 1
ATOM 735 N N . THR A 1 90 ? 5.314 3.778 -0.228 1.00 96.75 90 THR A N 1
ATOM 736 C CA . THR A 1 90 ? 5.711 5.035 -0.876 1.00 96.75 90 THR A CA 1
ATOM 737 C C . THR A 1 90 ? 7.169 4.991 -1.322 1.00 96.75 90 THR A C 1
ATOM 739 O O . THR A 1 90 ? 7.479 5.437 -2.422 1.00 96.75 90 THR A O 1
ATOM 742 N N . GLY A 1 91 ? 8.058 4.384 -0.535 1.00 97.19 91 GLY A N 1
ATOM 743 C CA . GLY A 1 91 ? 9.441 4.120 -0.928 1.00 97.19 91 GLY A CA 1
ATOM 744 C C . GLY A 1 91 ? 9.526 3.276 -2.200 1.00 97.19 91 GLY A C 1
ATOM 745 O O . GLY A 1 91 ? 10.303 3.595 -3.098 1.00 97.19 91 GLY A O 1
ATOM 746 N N . TRP A 1 92 ? 8.665 2.261 -2.336 1.00 97.19 92 TRP A N 1
ATOM 747 C CA . TRP A 1 92 ? 8.564 1.476 -3.568 1.00 97.19 92 TRP A CA 1
ATOM 748 C C . TRP A 1 92 ? 8.132 2.332 -4.767 1.00 97.19 92 TRP A C 1
ATOM 750 O O . TRP A 1 92 ? 8.741 2.230 -5.834 1.00 97.19 92 TRP A O 1
ATOM 760 N N . LEU A 1 93 ? 7.123 3.195 -4.588 1.00 95.00 93 LEU A N 1
ATOM 761 C CA . LEU A 1 93 ? 6.643 4.125 -5.618 1.00 95.00 93 LEU A CA 1
ATOM 762 C C . LEU A 1 93 ? 7.711 5.141 -6.038 1.00 95.00 93 LEU A C 1
ATOM 764 O O . LEU A 1 93 ? 7.839 5.426 -7.226 1.00 95.00 93 LEU A O 1
ATOM 768 N N . ILE A 1 94 ? 8.470 5.667 -5.075 1.00 94.88 94 ILE A N 1
ATOM 769 C CA . ILE A 1 94 ? 9.597 6.575 -5.307 1.00 94.88 94 ILE A CA 1
ATOM 770 C C . ILE A 1 94 ? 10.647 5.851 -6.147 1.00 94.88 94 ILE A C 1
ATOM 772 O O . ILE A 1 94 ? 10.951 6.274 -7.254 1.00 94.88 94 ILE A O 1
ATOM 776 N N . VAL A 1 95 ? 11.146 4.700 -5.699 1.00 95.19 95 VAL A N 1
ATOM 777 C CA . VAL A 1 95 ? 12.199 3.972 -6.425 1.00 95.19 95 VAL A CA 1
ATOM 778 C C . VAL A 1 95 ? 11.762 3.557 -7.833 1.00 95.19 95 VAL A C 1
ATOM 780 O O . VAL A 1 95 ? 12.544 3.688 -8.775 1.00 95.19 95 VAL A O 1
A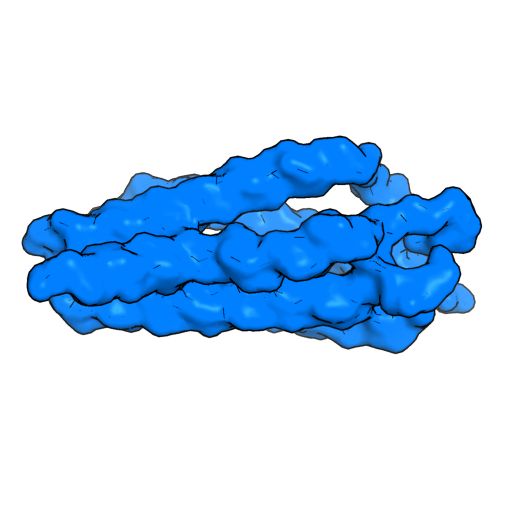TOM 783 N N . ASN A 1 96 ? 10.512 3.118 -8.002 1.00 92.25 96 ASN A N 1
ATOM 784 C CA . ASN A 1 96 ? 9.941 2.761 -9.307 1.00 92.25 96 ASN A CA 1
ATOM 785 C C . ASN A 1 96 ? 9.405 3.966 -10.096 1.00 92.25 96 ASN A C 1
ATOM 787 O O . ASN A 1 96 ? 8.751 3.793 -11.129 1.00 92.25 96 ASN A O 1
ATOM 791 N N . GLY A 1 97 ? 9.664 5.188 -9.639 1.00 91.62 97 GLY A N 1
ATOM 792 C CA . GLY A 1 97 ? 9.301 6.406 -10.341 1.00 91.62 97 GLY A CA 1
ATOM 793 C C . GLY A 1 97 ? 10.091 6.573 -11.638 1.00 91.62 97 GLY A C 1
ATOM 794 O O . GLY A 1 97 ? 11.302 6.344 -11.707 1.00 91.62 97 GLY A O 1
ATOM 795 N N . LYS A 1 98 ? 9.403 7.017 -12.689 1.00 90.69 98 LYS A N 1
ATOM 796 C CA . LYS A 1 98 ? 10.023 7.407 -13.953 1.00 90.69 98 LYS A CA 1
ATOM 797 C C . LYS A 1 98 ? 10.549 8.845 -13.864 1.00 90.69 98 LYS A C 1
ATOM 799 O O . LYS A 1 98 ? 9.884 9.779 -14.295 1.00 90.69 98 LYS A O 1
ATOM 804 N N . TYR A 1 99 ? 11.728 9.019 -13.266 1.00 86.38 99 TYR A N 1
ATOM 805 C CA . TYR A 1 99 ? 12.365 10.338 -13.099 1.00 86.38 99 TYR A CA 1
ATOM 806 C C . TYR A 1 99 ? 13.029 10.880 -14.372 1.00 86.38 99 TYR A C 1
ATOM 808 O O . TYR A 1 99 ? 13.234 12.083 -14.499 1.00 86.38 99 TYR A O 1
ATOM 816 N N . PHE A 1 100 ? 13.352 9.995 -15.315 1.00 82.62 100 PHE A N 1
ATOM 817 C CA . PHE A 1 100 ? 13.929 10.326 -16.619 1.00 82.62 100 PHE A CA 1
ATOM 818 C C . PHE A 1 100 ? 12.998 9.832 -17.741 1.00 82.62 100 PHE A C 1
ATOM 820 O O . PHE A 1 100 ? 11.807 9.643 -17.525 1.00 82.62 100 PHE A O 1
ATOM 827 N N . HIS A 1 101 ? 13.513 9.593 -18.948 1.00 84.44 101 HIS A N 1
ATOM 828 C CA . HIS A 1 101 ? 12.714 9.032 -20.048 1.00 84.44 101 HIS A CA 1
ATOM 829 C C . HIS A 1 101 ? 12.298 7.567 -19.801 1.00 84.44 101 HIS A C 1
ATOM 831 O O . HIS A 1 101 ? 11.247 7.140 -20.282 1.00 84.44 101 HIS A O 1
ATOM 837 N N . LYS A 1 102 ? 13.095 6.825 -19.016 1.00 87.69 102 LYS A N 1
ATOM 838 C CA . LYS A 1 102 ? 12.912 5.406 -18.682 1.00 87.69 102 LYS A CA 1
ATOM 839 C C . LYS A 1 102 ? 13.459 5.067 -17.293 1.00 87.69 102 LYS A C 1
ATOM 841 O O . LYS A 1 102 ? 14.279 5.817 -16.759 1.00 87.69 102 LYS A O 1
ATOM 846 N N . ARG A 1 103 ? 13.035 3.931 -16.738 1.00 92.50 103 ARG A N 1
ATOM 847 C CA . ARG A 1 103 ? 13.612 3.324 -15.529 1.00 92.50 103 ARG A CA 1
ATOM 848 C C . ARG A 1 103 ? 14.891 2.542 -15.843 1.00 92.50 103 ARG A C 1
ATOM 850 O O . ARG A 1 103 ? 15.044 1.974 -16.924 1.00 92.50 103 ARG A O 1
ATOM 857 N N . PHE A 1 104 ? 15.802 2.496 -14.878 1.00 92.62 104 PHE A N 1
ATOM 858 C CA . PHE A 1 104 ? 17.059 1.748 -14.963 1.00 92.62 104 PHE A CA 1
ATOM 859 C C . PHE A 1 104 ? 16.982 0.399 -14.237 1.00 92.62 104 PHE A C 1
ATOM 861 O O . PHE A 1 104 ? 16.226 0.250 -13.279 1.00 92.62 104 PHE A O 1
ATOM 868 N N . LEU A 1 105 ? 17.841 -0.555 -14.617 1.00 93.81 105 LEU A N 1
ATOM 869 C CA . LEU A 1 105 ? 17.927 -1.883 -13.988 1.00 93.81 105 LEU A CA 1
ATOM 870 C C . LEU A 1 105 ? 18.052 -1.810 -12.456 1.00 93.81 105 LEU A C 1
ATOM 872 O O . LEU A 1 105 ? 17.379 -2.548 -11.741 1.00 93.81 105 LEU A O 1
ATOM 876 N N . ILE A 1 106 ? 18.861 -0.877 -11.942 1.00 95.44 106 ILE A N 1
ATOM 877 C CA . ILE A 1 106 ? 19.024 -0.690 -10.494 1.00 95.44 106 ILE A CA 1
ATOM 878 C C . ILE A 1 106 ? 17.708 -0.311 -9.800 1.00 95.44 106 ILE A C 1
ATOM 880 O O . ILE A 1 106 ? 17.465 -0.754 -8.681 1.00 95.44 106 ILE A O 1
ATOM 884 N N . GLN A 1 107 ? 16.824 0.443 -10.465 1.00 95.56 107 GLN A N 1
ATOM 885 C CA . GLN A 1 107 ? 15.508 0.783 -9.920 1.00 95.56 107 GLN A CA 1
ATOM 886 C C . GLN A 1 107 ? 14.621 -0.456 -9.815 1.00 95.56 107 GLN A C 1
ATOM 888 O O . GLN A 1 107 ? 13.937 -0.613 -8.810 1.00 95.56 107 GLN A O 1
ATOM 893 N N . TYR A 1 108 ? 14.670 -1.364 -10.795 1.00 95.69 108 TYR A N 1
ATOM 894 C CA . TYR A 1 108 ? 13.931 -2.627 -10.725 1.00 95.69 108 TYR A CA 1
ATOM 895 C C . TYR A 1 108 ? 14.452 -3.533 -9.608 1.00 95.69 108 TYR A C 1
ATOM 897 O O . TYR A 1 108 ? 13.654 -4.105 -8.872 1.00 95.69 108 TYR A O 1
ATOM 905 N N . ILE A 1 109 ? 15.774 -3.615 -9.424 1.00 97.56 109 ILE A N 1
ATOM 906 C CA . ILE A 1 109 ? 16.389 -4.408 -8.347 1.00 97.56 109 ILE A CA 1
ATOM 907 C C . ILE A 1 109 ? 16.005 -3.854 -6.973 1.00 97.56 109 ILE A C 1
ATOM 909 O O . ILE A 1 109 ? 15.496 -4.589 -6.128 1.00 97.56 109 ILE A O 1
ATOM 913 N N . VAL A 1 110 ? 16.200 -2.552 -6.745 1.00 97.94 110 VAL A N 1
ATOM 914 C CA . VAL A 1 110 ? 15.846 -1.922 -5.464 1.00 97.94 110 VAL A CA 1
ATOM 915 C C . VAL A 1 110 ? 14.331 -1.974 -5.246 1.00 97.94 110 VAL A C 1
ATOM 917 O O . VAL A 1 110 ? 13.875 -2.289 -4.149 1.00 97.94 110 VAL A O 1
ATOM 920 N N . GLY A 1 111 ? 13.542 -1.748 -6.298 1.00 97.50 111 GLY A N 1
ATOM 921 C CA . GLY A 1 111 ? 12.090 -1.887 -6.287 1.00 97.50 111 GLY A CA 1
ATOM 922 C C . GLY A 1 111 ? 11.641 -3.285 -5.867 1.00 97.50 111 GLY A C 1
ATOM 923 O O . GLY A 1 111 ? 10.780 -3.420 -4.999 1.00 97.50 111 GLY A O 1
ATOM 924 N N . PHE A 1 112 ? 12.272 -4.324 -6.409 1.00 98.12 112 PHE A N 1
ATOM 925 C CA . PHE A 1 112 ? 12.016 -5.708 -6.029 1.00 98.12 112 PHE A CA 1
ATOM 926 C C . PHE A 1 112 ? 12.351 -5.982 -4.556 1.00 98.12 112 PHE A C 1
ATOM 928 O O . PHE A 1 112 ? 11.553 -6.589 -3.844 1.00 98.12 112 PHE A O 1
ATOM 935 N N . CYS A 1 113 ? 13.478 -5.475 -4.054 1.00 98.44 113 CYS A N 1
ATOM 936 C CA . CYS A 1 113 ? 13.825 -5.609 -2.638 1.00 98.44 113 CYS A CA 1
ATOM 937 C C . CYS A 1 113 ? 12.792 -4.933 -1.722 1.00 98.44 113 CYS A C 1
ATOM 939 O O . CYS A 1 113 ? 12.384 -5.519 -0.720 1.00 98.44 113 CYS A O 1
ATOM 941 N N . ILE A 1 114 ? 12.324 -3.730 -2.073 1.00 98.50 114 ILE A N 1
ATOM 942 C CA . ILE A 1 114 ? 11.332 -3.007 -1.264 1.00 98.50 114 ILE A CA 1
ATOM 943 C C . ILE A 1 114 ? 9.973 -3.714 -1.298 1.00 98.50 114 ILE A C 1
ATOM 945 O O . ILE A 1 114 ? 9.344 -3.850 -0.252 1.00 98.50 114 ILE A O 1
ATOM 949 N N . ILE A 1 115 ? 9.507 -4.190 -2.460 1.00 98.06 115 ILE A N 1
ATOM 950 C CA . ILE A 1 115 ? 8.208 -4.881 -2.538 1.00 98.06 115 ILE A CA 1
ATOM 951 C C . ILE A 1 115 ? 8.246 -6.238 -1.827 1.00 98.06 115 ILE A C 1
ATOM 953 O O . ILE A 1 115 ? 7.260 -6.621 -1.201 1.00 98.06 115 ILE A O 1
ATOM 957 N N . LEU A 1 116 ? 9.386 -6.939 -1.846 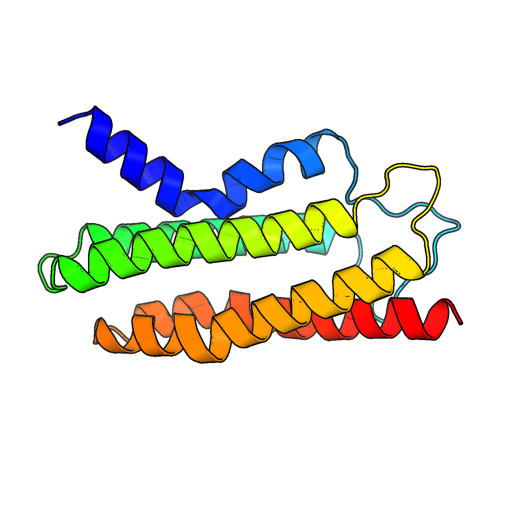1.00 98.31 116 LEU A N 1
ATOM 958 C CA . LEU A 1 116 ? 9.588 -8.131 -1.021 1.00 98.31 116 LEU A CA 1
ATOM 959 C C . LEU A 1 116 ? 9.572 -7.793 0.468 1.00 98.31 116 LEU A C 1
ATOM 961 O O . LEU A 1 116 ? 8.929 -8.499 1.241 1.00 98.31 116 LEU A O 1
ATOM 965 N N . TYR A 1 117 ? 10.229 -6.708 0.877 1.00 98.56 117 TYR A N 1
ATOM 966 C CA . TYR A 1 117 ? 10.175 -6.254 2.263 1.00 98.56 117 TYR A CA 1
ATOM 967 C C . TYR A 1 117 ? 8.745 -5.893 2.685 1.00 98.56 117 TYR A C 1
ATOM 969 O O . TYR A 1 117 ? 8.304 -6.315 3.750 1.00 98.56 117 TYR A O 1
ATOM 977 N N . LEU A 1 118 ? 7.981 -5.207 1.828 1.00 98.44 118 LEU A N 1
ATOM 978 C CA . LEU A 1 118 ? 6.568 -4.912 2.067 1.00 98.44 118 LEU A CA 1
ATOM 979 C C . LEU A 1 118 ? 5.729 -6.192 2.184 1.00 98.44 118 LEU A C 1
ATOM 981 O O . LEU A 1 118 ? 4.864 -6.285 3.051 1.00 98.44 118 LEU A O 1
ATOM 985 N N . LEU A 1 119 ? 6.002 -7.197 1.348 1.00 98.19 119 LEU A N 1
ATOM 986 C CA . LEU A 1 119 ? 5.341 -8.499 1.418 1.00 98.19 119 LEU A CA 1
ATOM 987 C C . LEU A 1 119 ? 5.635 -9.199 2.751 1.00 98.19 119 LEU A C 1
ATOM 989 O O . LEU A 1 119 ? 4.715 -9.686 3.407 1.00 98.19 119 LEU A O 1
ATOM 993 N N . VAL A 1 120 ? 6.901 -9.211 3.175 1.00 98.25 120 VAL A N 1
ATOM 994 C CA . VAL A 1 120 ? 7.315 -9.756 4.475 1.00 98.25 120 VAL A CA 1
ATOM 995 C C . VAL A 1 120 ? 6.640 -8.992 5.615 1.00 98.25 120 VAL A C 1
ATOM 997 O O . VAL A 1 120 ? 6.059 -9.611 6.502 1.00 98.25 120 VAL A O 1
ATOM 1000 N N . TYR A 1 121 ? 6.635 -7.660 5.569 1.00 98.38 121 TYR A N 1
ATOM 1001 C CA . TYR A 1 121 ? 5.962 -6.816 6.553 1.00 98.38 121 TYR A CA 1
ATOM 1002 C C . TYR A 1 121 ? 4.469 -7.170 6.666 1.00 98.38 121 TYR A C 1
ATOM 1004 O O . TYR A 1 121 ? 3.955 -7.428 7.758 1.00 98.38 121 TYR A O 1
ATOM 1012 N N . ALA A 1 122 ? 3.780 -7.272 5.529 1.00 97.88 122 ALA A N 1
ATOM 1013 C CA . ALA A 1 122 ? 2.361 -7.594 5.473 1.00 97.88 122 ALA A CA 1
ATOM 1014 C C . ALA A 1 122 ? 2.046 -8.982 6.067 1.00 97.88 122 ALA A C 1
ATOM 1016 O O . ALA A 1 122 ? 1.119 -9.127 6.871 1.00 97.88 122 ALA A O 1
ATOM 1017 N N . TYR A 1 123 ? 2.830 -10.004 5.710 1.00 97.50 123 TYR A N 1
ATOM 1018 C CA . TYR A 1 123 ? 2.597 -11.382 6.151 1.00 97.50 123 TYR A CA 1
ATOM 1019 C C . TYR A 1 123 ? 3.019 -11.650 7.594 1.00 97.50 123 TYR A C 1
ATOM 1021 O O . TYR A 1 123 ? 2.295 -12.330 8.321 1.00 97.50 123 TYR A O 1
ATOM 1029 N N . PHE A 1 124 ? 4.175 -11.137 8.013 1.00 97.94 124 PHE A N 1
ATOM 1030 C CA . PHE A 1 124 ? 4.784 -11.503 9.293 1.00 97.94 124 PHE A CA 1
ATOM 1031 C C . PHE A 1 124 ? 4.515 -10.502 10.414 1.00 97.94 124 PHE A C 1
ATOM 1033 O O . PHE A 1 124 ? 4.613 -10.880 11.579 1.00 97.94 124 PHE A O 1
ATOM 1040 N N . LEU A 1 125 ? 4.143 -9.258 10.099 1.00 97.50 125 LEU A N 1
ATOM 1041 C CA . LEU A 1 125 ? 3.846 -8.237 11.109 1.00 97.50 125 LEU A CA 1
ATOM 1042 C C . LEU A 1 125 ? 2.367 -7.851 11.080 1.00 97.50 125 LEU A C 1
ATOM 1044 O O . LEU A 1 125 ? 1.659 -7.998 12.082 1.00 97.50 125 LEU A O 1
ATOM 1048 N N . ARG A 1 126 ? 1.864 -7.429 9.914 1.00 97.75 126 ARG A N 1
ATOM 1049 C CA . ARG A 1 126 ? 0.516 -6.862 9.802 1.00 97.75 126 ARG A CA 1
ATOM 1050 C C . ARG A 1 126 ? -0.587 -7.894 10.023 1.00 97.75 126 ARG A C 1
ATOM 1052 O O . ARG A 1 126 ? -1.466 -7.672 10.855 1.00 97.75 126 ARG A O 1
ATOM 1059 N N . ILE A 1 127 ? -0.550 -9.032 9.326 1.00 97.88 127 ILE A N 1
ATOM 1060 C CA . ILE A 1 127 ? -1.555 -10.096 9.484 1.00 97.88 127 ILE A CA 1
ATOM 1061 C C . ILE A 1 127 ? -1.640 -10.595 10.942 1.00 97.88 127 ILE A C 1
ATOM 1063 O O . ILE A 1 127 ? -2.753 -10.638 11.478 1.00 97.88 127 ILE A O 1
ATOM 1067 N N . PRO A 1 128 ? -0.527 -10.937 11.626 1.00 97.69 128 PRO A N 1
ATOM 1068 C CA . PRO A 1 128 ? -0.568 -11.335 13.032 1.00 97.69 128 PRO A CA 1
ATOM 1069 C C . PRO A 1 128 ? -1.184 -10.274 13.945 1.00 97.69 128 PRO A C 1
ATOM 1071 O O . PRO A 1 128 ? -2.022 -10.618 14.779 1.00 97.69 128 PRO A O 1
ATOM 1074 N N . MET A 1 129 ? -0.851 -8.992 13.756 1.00 97.12 129 MET A N 1
ATOM 1075 C CA . MET A 1 129 ? -1.480 -7.893 14.497 1.00 97.12 129 MET A CA 1
ATOM 1076 C C . MET A 1 129 ? -2.996 -7.848 14.251 1.00 97.12 129 MET A C 1
ATOM 1078 O O . MET A 1 129 ? -3.776 -7.784 15.204 1.00 97.12 129 MET A O 1
ATOM 1082 N N . LEU A 1 130 ? -3.447 -7.990 12.999 1.00 97.56 130 LEU A N 1
ATOM 1083 C CA . LEU A 1 130 ? -4.879 -8.022 12.683 1.00 97.56 130 LEU A CA 1
ATOM 1084 C C . LEU A 1 130 ? -5.598 -9.194 13.369 1.00 97.56 130 LEU A C 1
ATOM 1086 O O . LEU A 1 130 ? -6.741 -9.032 13.799 1.00 97.56 130 LEU A O 1
ATOM 1090 N N . TYR A 1 131 ? -4.949 -10.346 13.556 1.00 97.00 131 TYR A N 1
ATOM 1091 C CA . TYR A 1 131 ? -5.523 -11.453 14.330 1.00 97.00 131 TYR A CA 1
ATOM 1092 C C . TYR A 1 131 ? -5.693 -11.131 15.822 1.00 97.00 131 TYR A C 1
ATOM 1094 O O . TYR A 1 131 ? -6.661 -11.600 16.432 1.00 97.00 131 TYR A O 1
ATOM 1102 N N . GLN A 1 132 ? -4.843 -10.282 16.410 1.00 96.12 132 GLN A N 1
ATOM 1103 C CA . GLN A 1 132 ? -4.977 -9.860 17.814 1.00 96.12 132 GLN A CA 1
ATOM 1104 C C . GLN A 1 132 ? -6.263 -9.061 18.069 1.00 96.12 132 GLN A C 1
ATOM 1106 O O . GLN A 1 132 ? -6.789 -9.062 19.183 1.00 96.12 132 GLN A O 1
ATOM 1111 N N . THR A 1 133 ? -6.838 -8.444 17.030 1.00 95.75 133 THR A N 1
ATOM 1112 C CA . THR A 1 133 ? -8.137 -7.751 17.116 1.00 95.75 133 THR A CA 1
ATOM 1113 C C . THR A 1 133 ? -9.317 -8.699 17.367 1.00 95.75 133 THR A C 1
ATOM 1115 O O . THR A 1 133 ? -10.424 -8.236 17.656 1.00 95.75 133 THR A O 1
ATOM 1118 N N . LYS A 1 134 ? -9.109 -10.020 17.223 1.00 93.81 134 LYS A N 1
ATOM 1119 C CA . LYS A 1 134 ? -10.139 -11.073 17.281 1.00 93.81 134 LYS A CA 1
ATOM 1120 C C . LYS A 1 134 ? -11.298 -10.854 16.296 1.00 93.81 134 LYS A C 1
ATOM 1122 O O . LYS A 1 134 ? -12.381 -11.407 16.477 1.00 93.81 134 LYS A O 1
ATOM 1127 N N . ASN A 1 135 ? -11.077 -10.076 15.233 1.00 93.75 135 ASN A N 1
ATOM 1128 C CA . ASN A 1 135 ? -12.060 -9.807 14.190 1.00 93.75 135 ASN A CA 1
ATOM 1129 C C . ASN A 1 135 ? -11.555 -10.301 12.827 1.00 93.75 135 ASN A C 1
ATOM 1131 O O . ASN A 1 135 ? -10.856 -9.590 12.106 1.00 93.75 135 ASN A O 1
ATOM 1135 N N . LYS A 1 136 ? -11.973 -11.515 12.443 1.00 94.12 136 LYS A N 1
ATOM 1136 C CA . LYS A 1 136 ? -11.577 -12.143 11.169 1.00 94.12 136 LYS A CA 1
ATOM 1137 C C . LYS A 1 136 ? -11.948 -11.307 9.941 1.00 94.12 136 LYS A C 1
ATOM 1139 O O . LYS A 1 136 ? -11.243 -11.366 8.941 1.00 94.12 136 LYS A O 1
ATOM 1144 N N . SER A 1 137 ? -13.003 -10.487 10.020 1.00 96.75 137 SER A N 1
ATOM 1145 C CA . SER A 1 137 ? -13.384 -9.600 8.916 1.00 96.75 137 SER A CA 1
ATOM 1146 C C . SER A 1 137 ? -12.265 -8.626 8.547 1.00 96.75 137 SER A C 1
ATOM 1148 O O . SER A 1 137 ? -12.133 -8.312 7.370 1.00 96.75 137 SER A O 1
ATOM 1150 N N . LEU A 1 138 ? -11.458 -8.168 9.510 1.00 97.62 138 LEU A N 1
ATOM 1151 C CA . LEU A 1 138 ? -10.350 -7.247 9.238 1.00 97.62 138 LEU A CA 1
ATOM 1152 C C . LEU A 1 138 ? -9.225 -7.931 8.460 1.00 97.62 138 LEU A C 1
ATOM 1154 O O . LEU A 1 138 ? -8.683 -7.343 7.531 1.00 97.62 138 LEU A O 1
ATOM 1158 N N . VAL A 1 139 ? -8.938 -9.194 8.786 1.00 97.56 139 VAL A N 1
ATOM 1159 C CA . VAL A 1 139 ? -7.972 -10.010 8.042 1.00 97.56 139 VAL A CA 1
ATOM 1160 C C . VAL A 1 139 ? -8.471 -10.242 6.617 1.00 97.56 139 VAL A C 1
ATOM 1162 O O . VAL A 1 139 ? -7.732 -9.994 5.672 1.00 97.56 139 VAL A O 1
ATOM 1165 N N . TYR A 1 140 ? -9.741 -10.625 6.435 1.00 97.62 140 TYR A N 1
ATOM 1166 C CA . TYR A 1 140 ? -10.312 -10.827 5.097 1.00 97.62 140 TYR A CA 1
ATOM 1167 C C . TYR A 1 140 ? -10.293 -9.559 4.237 1.00 97.62 140 TYR A C 1
ATOM 1169 O O . TYR A 1 140 ? -10.036 -9.643 3.042 1.00 97.62 140 TYR A O 1
ATOM 1177 N N . MET A 1 141 ? -10.507 -8.384 4.837 1.00 98.06 141 MET A N 1
ATOM 1178 C CA . MET A 1 141 ? -10.389 -7.102 4.133 1.00 98.06 141 MET A CA 1
ATOM 1179 C C . MET A 1 141 ? -8.948 -6.781 3.708 1.00 98.06 141 MET A C 1
ATOM 1181 O O . MET A 1 141 ? -8.759 -6.024 2.760 1.00 98.06 141 MET A O 1
ATOM 1185 N N . TYR A 1 142 ? -7.946 -7.341 4.390 1.00 98.25 142 TYR A N 1
ATOM 1186 C CA . TYR A 1 142 ? -6.528 -7.122 4.104 1.00 98.25 142 TYR A CA 1
ATOM 1187 C C . TYR A 1 142 ? -5.953 -8.126 3.086 1.00 98.25 142 TYR A C 1
ATOM 1189 O O . TYR A 1 142 ? -4.978 -7.822 2.403 1.00 98.25 142 TYR A O 1
ATOM 1197 N N . ILE A 1 143 ? -6.584 -9.293 2.904 1.00 97.81 143 ILE A N 1
ATOM 1198 C CA . ILE A 1 143 ? -6.148 -10.307 1.925 1.00 97.81 143 ILE A CA 1
ATOM 1199 C C . ILE A 1 143 ? -5.975 -9.734 0.505 1.00 97.81 143 ILE A C 1
ATOM 1201 O O . ILE A 1 143 ? -4.913 -9.971 -0.077 1.00 97.81 143 ILE A O 1
ATOM 1205 N N . PRO A 1 144 ? -6.922 -8.953 -0.061 1.00 98.19 144 PRO A N 1
ATOM 1206 C CA . PRO A 1 144 ? -6.751 -8.370 -1.393 1.00 98.19 144 PRO A CA 1
ATOM 1207 C C . PRO A 1 144 ? -5.459 -7.558 -1.542 1.00 98.19 144 PRO A C 1
ATOM 1209 O O . PRO A 1 144 ? -4.809 -7.630 -2.581 1.00 98.19 144 PRO A O 1
ATOM 1212 N N . TYR A 1 145 ? -5.056 -6.836 -0.492 1.00 98.00 145 TYR A N 1
ATOM 1213 C CA . TYR A 1 145 ? -3.815 -6.065 -0.478 1.00 98.00 145 TYR A CA 1
ATOM 1214 C C . TYR A 1 145 ? -2.586 -6.979 -0.517 1.00 98.00 145 TYR A C 1
ATOM 1216 O O . TYR A 1 145 ? -1.707 -6.793 -1.356 1.00 98.00 145 TYR A O 1
ATOM 1224 N N . THR A 1 146 ? -2.558 -8.023 0.316 1.00 97.75 146 THR A N 1
ATOM 1225 C CA . THR A 1 146 ? -1.436 -8.979 0.331 1.00 97.75 146 THR A CA 1
ATOM 1226 C C . THR A 1 146 ? -1.267 -9.719 -0.993 1.00 97.75 146 THR A C 1
ATOM 1228 O O . THR A 1 146 ? -0.148 -9.810 -1.494 1.00 97.75 146 THR A O 1
ATOM 1231 N N . LEU A 1 147 ? -2.371 -10.154 -1.613 1.00 98.25 147 LEU A N 1
ATOM 1232 C CA . LEU A 1 147 ? -2.353 -10.795 -2.930 1.00 98.25 147 LEU A CA 1
ATOM 1233 C C . LEU A 1 147 ? -1.823 -9.847 -4.007 1.00 98.25 147 LEU A C 1
ATOM 1235 O O . LEU A 1 147 ? -1.044 -10.257 -4.867 1.00 98.25 147 LEU A O 1
ATOM 1239 N N . TRP A 1 148 ? -2.215 -8.573 -3.946 1.00 98.19 148 TRP A N 1
ATOM 1240 C CA . TRP A 1 148 ? -1.732 -7.570 -4.885 1.00 98.19 148 TRP A CA 1
ATOM 1241 C C . TRP A 1 148 ? -0.235 -7.293 -4.730 1.00 98.19 148 TRP A C 1
ATOM 1243 O O . TRP A 1 148 ? 0.464 -7.198 -5.735 1.00 98.19 148 TRP A O 1
ATOM 1253 N N . ILE A 1 149 ? 0.289 -7.227 -3.502 1.00 97.75 149 ILE A N 1
ATOM 1254 C CA . ILE A 1 149 ? 1.737 -7.098 -3.280 1.00 97.75 149 ILE A CA 1
ATOM 1255 C C . ILE A 1 149 ? 2.478 -8.330 -3.801 1.00 97.75 149 ILE A C 1
ATOM 1257 O O . ILE A 1 149 ? 3.511 -8.179 -4.452 1.00 97.75 149 ILE A O 1
ATOM 1261 N N . SER A 1 150 ? 1.964 -9.542 -3.561 1.00 98.12 150 SER A N 1
ATOM 1262 C CA . SER A 1 150 ? 2.562 -10.766 -4.111 1.00 98.12 150 SER A CA 1
ATOM 1263 C C . SER A 1 150 ? 2.628 -10.713 -5.637 1.00 98.12 150 SER A C 1
ATOM 1265 O O . SER A 1 150 ? 3.667 -11.005 -6.226 1.00 98.12 150 SER A O 1
ATOM 1267 N N . PHE A 1 151 ? 1.545 -10.273 -6.280 1.00 97.88 151 PHE A N 1
ATOM 1268 C CA . PHE A 1 151 ? 1.512 -10.069 -7.723 1.00 97.88 151 PHE A CA 1
ATOM 1269 C C . PHE A 1 151 ? 2.516 -8.999 -8.181 1.00 97.88 151 PHE A C 1
ATOM 1271 O O . PHE A 1 151 ? 3.288 -9.230 -9.110 1.00 97.88 151 PHE A O 1
ATOM 1278 N N . ALA A 1 152 ? 2.586 -7.858 -7.491 1.00 96.38 152 ALA A N 1
ATOM 1279 C CA . ALA A 1 152 ? 3.547 -6.801 -7.790 1.00 96.38 152 ALA A CA 1
ATOM 1280 C C . ALA A 1 152 ? 5.005 -7.272 -7.648 1.00 96.38 152 ALA A C 1
ATOM 1282 O O . ALA A 1 152 ? 5.852 -6.865 -8.445 1.00 96.38 152 ALA A O 1
ATOM 1283 N N . ALA A 1 153 ? 5.307 -8.152 -6.689 1.00 97.69 153 ALA A N 1
ATOM 1284 C CA . ALA A 1 153 ? 6.631 -8.752 -6.538 1.00 97.69 153 ALA A CA 1
ATOM 1285 C C . ALA A 1 153 ? 7.011 -9.614 -7.752 1.00 97.69 153 ALA A C 1
ATOM 1287 O O . ALA A 1 153 ? 8.127 -9.490 -8.258 1.00 97.69 153 ALA A O 1
ATOM 1288 N N . ILE A 1 154 ? 6.072 -10.410 -8.277 1.00 97.88 154 ILE A N 1
ATOM 1289 C CA . ILE A 1 154 ? 6.273 -11.195 -9.507 1.00 97.88 154 ILE A CA 1
ATOM 1290 C C . ILE A 1 154 ? 6.570 -10.269 -10.694 1.00 97.88 154 ILE A C 1
ATOM 1292 O O . ILE A 1 154 ? 7.523 -10.509 -11.433 1.00 97.88 154 ILE A O 1
ATOM 1296 N N . LEU A 1 155 ? 5.807 -9.181 -10.851 1.00 96.75 155 LEU A N 1
ATOM 1297 C CA . LEU A 1 155 ? 6.046 -8.211 -11.925 1.00 96.75 155 LEU A CA 1
ATOM 1298 C C . LEU A 1 155 ? 7.418 -7.531 -11.797 1.00 96.75 155 LEU A C 1
ATOM 1300 O O . LEU A 1 155 ? 8.133 -7.419 -12.788 1.00 96.75 155 LEU A O 1
ATOM 1304 N N . ASN A 1 156 ? 7.822 -7.115 -10.590 1.00 96.19 156 ASN A N 1
ATOM 1305 C CA . ASN A 1 156 ? 9.145 -6.513 -10.366 1.00 96.19 156 ASN A CA 1
ATOM 1306 C C . ASN A 1 156 ? 10.274 -7.494 -10.723 1.00 96.19 156 ASN A C 1
ATOM 1308 O O . ASN A 1 156 ? 11.245 -7.101 -11.363 1.00 96.19 156 ASN A O 1
ATOM 1312 N N . TYR A 1 157 ? 10.131 -8.775 -10.370 1.00 97.62 157 TYR A N 1
ATOM 1313 C CA . TYR A 1 157 ? 11.092 -9.804 -10.768 1.00 97.62 157 TYR A CA 1
ATOM 1314 C C . TYR A 1 157 ? 11.182 -9.952 -12.294 1.00 97.62 157 TYR A C 1
ATOM 1316 O O . TYR A 1 157 ? 12.280 -9.995 -12.849 1.00 97.62 157 TYR A O 1
ATOM 1324 N N . GLN A 1 158 ? 10.038 -9.983 -12.987 1.00 97.56 158 GLN A N 1
ATOM 1325 C CA . GLN A 1 158 ? 10.003 -10.051 -14.451 1.00 97.56 158 GLN A CA 1
ATOM 1326 C C . GLN A 1 158 ? 10.674 -8.831 -15.097 1.00 97.56 158 GLN A C 1
ATOM 1328 O O . GLN A 1 158 ? 11.402 -9.000 -16.070 1.00 97.56 158 GLN A O 1
ATOM 1333 N N . LEU A 1 159 ? 10.507 -7.626 -14.536 1.00 95.75 159 LEU A N 1
ATOM 1334 C CA . LEU A 1 159 ? 11.201 -6.423 -15.015 1.00 95.75 159 LEU A CA 1
ATOM 1335 C C . LEU A 1 159 ? 12.723 -6.557 -14.914 1.00 95.75 159 LEU A C 1
ATOM 1337 O O . LEU A 1 159 ? 13.417 -6.182 -15.856 1.00 95.75 159 LEU A O 1
ATOM 1341 N N . ILE A 1 160 ? 13.248 -7.121 -13.820 1.00 96.94 160 ILE A N 1
ATOM 1342 C CA . ILE A 1 160 ? 14.688 -7.396 -13.682 1.00 96.94 160 ILE A CA 1
ATOM 1343 C C . ILE A 1 160 ? 15.126 -8.392 -14.751 1.00 96.94 160 ILE A C 1
ATOM 1345 O O . ILE A 1 160 ? 16.049 -8.104 -15.504 1.00 96.94 160 ILE A O 1
ATOM 1349 N N . ARG A 1 161 ? 14.447 -9.541 -14.837 1.00 96.94 161 ARG A N 1
ATOM 1350 C CA . ARG A 1 161 ? 14.798 -10.615 -15.773 1.00 96.94 161 ARG A CA 1
ATOM 1351 C C . ARG A 1 161 ? 14.795 -10.134 -17.225 1.00 96.94 161 ARG A C 1
ATOM 1353 O O . ARG A 1 161 ? 15.689 -10.496 -17.971 1.00 96.94 161 ARG A O 1
ATOM 1360 N N . ASN A 1 162 ? 13.812 -9.322 -17.608 1.00 95.31 162 ASN A N 1
ATOM 1361 C CA . ASN A 1 162 ? 13.670 -8.799 -18.968 1.00 95.31 162 ASN A CA 1
ATOM 1362 C C . ASN A 1 162 ? 14.615 -7.610 -19.257 1.00 95.31 162 ASN A C 1
ATOM 1364 O O . ASN A 1 162 ? 14.664 -7.138 -20.389 1.00 95.31 162 ASN A O 1
ATOM 1368 N N . SER A 1 163 ? 15.326 -7.099 -18.244 1.00 91.81 163 SER A N 1
ATOM 1369 C CA . SER A 1 163 ? 16.303 -6.004 -18.366 1.00 91.81 163 SER A CA 1
ATOM 1370 C C . SER A 1 163 ? 17.762 -6.480 -18.364 1.00 91.81 163 SER A C 1
ATOM 1372 O O . SER A 1 163 ? 18.661 -5.636 -18.419 1.00 91.81 163 SER A O 1
ATOM 1374 N N . LEU A 1 164 ? 17.990 -7.791 -18.238 1.00 90.81 164 LEU A N 1
ATOM 1375 C CA . LEU A 1 164 ? 19.292 -8.456 -18.360 1.00 90.81 164 LEU A CA 1
ATOM 1376 C C . LEU A 1 164 ? 19.484 -8.958 -19.793 1.00 90.81 164 LEU A C 1
ATOM 1378 O O . LEU A 1 164 ? 20.630 -8.853 -20.280 1.00 90.81 164 LEU A O 1
#

Radius of gyration: 16.74 Å; chains: 1; bounding box: 34×30×49 Å

Sequence (164 aa):
MEFEQIRIILLSFSNYLLSIPIISLGLSKYSDDEVKADWQPPGYVFAIVWPILYLLFGIINLKIYYSKKIPKTIKVDNLDMAFEESLIQTGWLIVNGKYFHKRFLIQYIVGFCIILYLLVYAYFLRIPMLYQTKNKSLVYMYIPYTLWISFAAILNYQLIRNSL

Secondary structure (DSSP, 8-state):
-HHHHHHHHHHHTHHHHHHHHHHHTTTTPPPTTS---TTPPPHHHHHHHHHHHHHHHHHHHHHHHH-TTS-HHHHHHHHHHHHHHHHHHHHHHHHT---SSS--HHHHHHHHHHHHHHHHHIIIIIHHHHHHTT-HHHHHHHHHHHHHHHHHHHHHHHHHHTT-

Foldseek 3Di:
DVVVVVVLLCLQLVLVVLCVVLVVVVQLDADPPEQFFPPDDPPVVCVPLSVLLSVLSSVLLVCQLPDPQHDPVLNVVSSVLSNVLSVLSSVLSVLSTNPDNYHDLVSLVVSLVSLVVSLCSCPVPVLVSSVSRVDVVSNVSCVSVSVVSVVVSSGSVSSNVRND